Protein AF-A0A940P4Y9-F1 (afdb_monomer)

Secondary structure (DSSP, 8-state):
------SS-HHHHHHHHHHHHHHHHHHHHHHHH--S-HHHHHHHHHHHHHHHHHHHHHHHHHHHHHHHHHHHHHHHHHHHHHHHHHHT-

Sequence (89 aa):
MKKKAYRNSPAFIFLSWGSFAFFVALMMIGLYTLKEPLMVKGYYLMGSVGLISSSFTLAKVI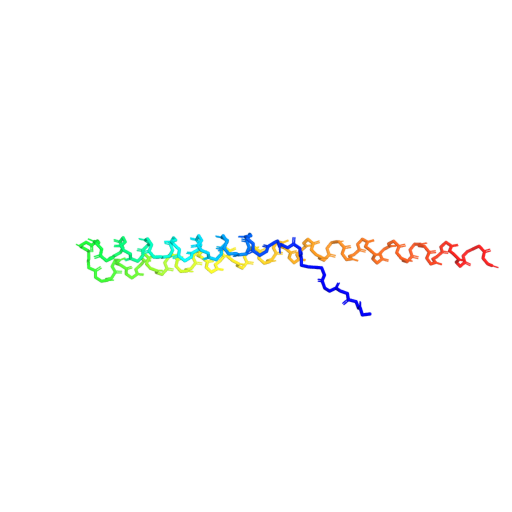RDNQEDEDRYNTLFRATTEEDEANNIK

Solvent-accessible surface area (backbone atoms only — not comparable to full-atom values): 5207 Å² total; per-residue (Å²): 132,90,77,83,80,71,93,64,56,71,68,58,55,50,51,55,54,50,52,52,53,50,54,55,49,51,51,53,53,53,61,67,70,48,95,67,60,70,70,61,55,47,53,52,51,52,52,52,53,51,49,54,53,50,52,55,48,51,54,46,52,56,50,51,54,51,54,51,52,55,50,50,54,53,52,52,50,52,54,51,51,51,54,53,58,59,74,76,107

Foldseek 3Di:
DDDDDDPDDPVVVCVVVVVVVVVVVVLVVVLVPDPDDPVVSVVSVVVVVVVVVVVVVVVVVVVVVVVVVVVVVVVVVVVVVVVVVVVVD

Structure (mmCIF, N/CA/C/O backbone):
data_AF-A0A940P4Y9-F1
#
_entry.id   AF-A0A940P4Y9-F1
#
loop_
_atom_site.group_PDB
_atom_site.id
_atom_site.type_symbol
_atom_site.label_atom_id
_atom_site.label_alt_id
_atom_site.label_comp_id
_atom_site.label_asym_id
_atom_site.label_entity_id
_atom_site.label_seq_id
_atom_site.pdbx_PDB_ins_code
_atom_site.Cartn_x
_atom_site.Cartn_y
_atom_site.Cartn_z
_atom_site.occupancy
_atom_site.B_iso_or_equiv
_atom_site.auth_seq_id
_atom_site.auth_comp_id
_atom_site.auth_asym_id
_atom_site.auth_atom_id
_atom_site.pdbx_PDB_model_num
ATOM 1 N N . MET A 1 1 ? -0.575 -19.205 -28.060 1.00 56.12 1 MET A N 1
ATOM 2 C CA . MET A 1 1 ? -1.288 -18.548 -26.938 1.00 56.12 1 MET A CA 1
ATOM 3 C C . MET A 1 1 ? -0.266 -17.781 -26.098 1.00 56.1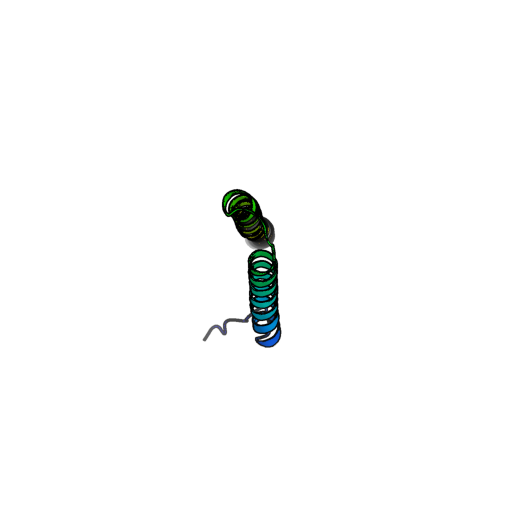2 1 MET A C 1
ATOM 5 O O . MET A 1 1 ? 0.682 -18.407 -25.643 1.00 56.12 1 MET A O 1
ATOM 9 N N . LYS A 1 2 ? -0.384 -16.453 -25.931 1.00 50.25 2 LYS A N 1
ATOM 10 C CA . LYS A 1 2 ? 0.535 -15.676 -25.069 1.00 50.25 2 LYS A CA 1
ATOM 11 C C . LYS A 1 2 ? 0.249 -16.026 -23.600 1.00 50.25 2 LYS A C 1
ATOM 13 O O . LYS A 1 2 ? -0.836 -15.736 -23.103 1.00 50.25 2 LYS A O 1
ATOM 18 N N . LYS A 1 3 ? 1.184 -16.700 -22.925 1.00 54.28 3 LYS A N 1
ATOM 19 C CA . LYS A 1 3 ? 1.045 -17.105 -21.517 1.00 54.28 3 LYS A CA 1
ATOM 20 C C . LYS A 1 3 ? 1.242 -15.866 -20.638 1.00 54.28 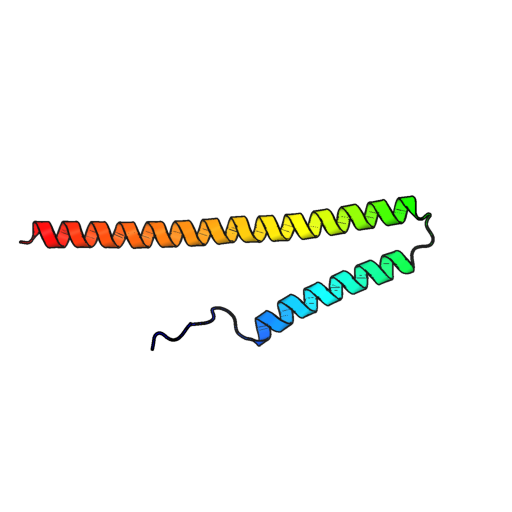3 LYS A C 1
ATOM 22 O O . LYS A 1 3 ? 2.290 -15.231 -20.718 1.00 54.28 3 LYS A O 1
ATOM 27 N N . LYS A 1 4 ? 0.247 -15.500 -19.822 1.00 57.41 4 LYS A N 1
ATOM 28 C CA . LYS A 1 4 ? 0.406 -14.428 -18.827 1.00 57.41 4 LYS A CA 1
ATOM 29 C C . LYS A 1 4 ? 1.432 -14.891 -17.790 1.00 57.41 4 LYS A C 1
ATOM 31 O O . LYS A 1 4 ? 1.175 -15.842 -17.055 1.00 57.41 4 LYS A O 1
ATOM 36 N N . ALA A 1 5 ? 2.599 -14.257 -17.765 1.00 62.56 5 ALA A N 1
ATOM 37 C CA . ALA A 1 5 ? 3.584 -14.467 -16.716 1.00 62.56 5 ALA A CA 1
ATOM 38 C C . ALA A 1 5 ? 3.147 -13.662 -15.485 1.00 62.56 5 ALA A C 1
ATOM 40 O O . ALA A 1 5 ? 3.145 -12.433 -15.503 1.00 62.56 5 ALA A O 1
ATOM 41 N N . TYR A 1 6 ? 2.723 -14.349 -14.426 1.00 66.81 6 TYR A N 1
ATOM 42 C CA . TYR A 1 6 ? 2.467 -13.705 -13.142 1.00 66.81 6 TYR A CA 1
ATOM 43 C C . TYR A 1 6 ? 3.816 -13.386 -12.490 1.00 66.81 6 TYR A C 1
ATOM 45 O O . TYR A 1 6 ? 4.607 -14.294 -12.249 1.00 66.81 6 TYR A O 1
ATOM 53 N N . ARG A 1 7 ? 4.082 -12.101 -12.215 1.00 69.19 7 ARG A N 1
ATOM 54 C CA . ARG A 1 7 ? 5.325 -11.643 -11.559 1.00 69.19 7 ARG A CA 1
ATOM 55 C C . ARG A 1 7 ? 5.505 -12.218 -10.150 1.00 69.19 7 ARG A C 1
ATOM 57 O O . ARG A 1 7 ? 6.633 -12.418 -9.723 1.00 69.19 7 ARG A O 1
ATOM 64 N N . ASN A 1 8 ? 4.405 -12.502 -9.449 1.00 76.81 8 ASN A N 1
ATOM 65 C CA . ASN A 1 8 ? 4.423 -12.969 -8.064 1.00 76.81 8 ASN A CA 1
ATOM 66 C C . ASN A 1 8 ? 3.902 -14.404 -7.961 1.00 76.81 8 ASN A C 1
ATOM 68 O O . ASN A 1 8 ? 2.855 -14.734 -8.521 1.00 76.81 8 ASN A O 1
ATOM 72 N N . SER A 1 9 ? 4.613 -15.237 -7.199 1.00 86.94 9 SER A N 1
ATOM 7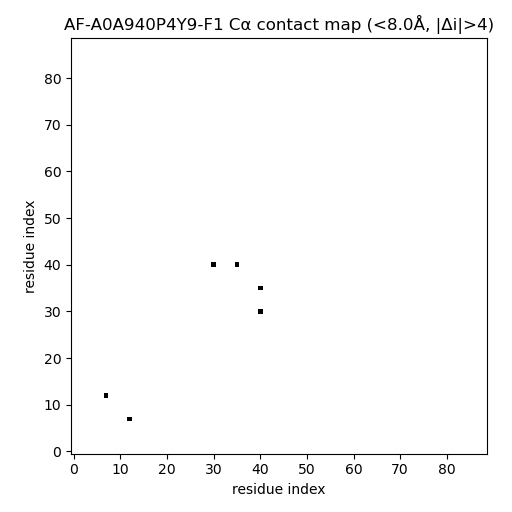3 C CA . SER A 1 9 ? 4.157 -16.587 -6.859 1.00 86.94 9 SER A CA 1
ATOM 74 C C . SER A 1 9 ? 2.866 -16.529 -6.021 1.00 86.94 9 SER A C 1
ATOM 76 O O . SER A 1 9 ? 2.727 -15.621 -5.193 1.00 86.94 9 SER A O 1
ATOM 78 N N . PRO A 1 10 ? 1.945 -17.504 -6.165 1.00 82.81 10 PRO A N 1
ATOM 79 C CA . PRO A 1 10 ? 0.738 -17.601 -5.342 1.00 82.81 10 PRO A CA 1
ATOM 80 C C . PRO A 1 10 ? 1.001 -17.499 -3.831 1.00 82.81 10 PRO A C 1
ATOM 82 O O . PRO A 1 10 ? 0.208 -16.897 -3.110 1.00 82.81 10 PRO A O 1
ATOM 85 N N . ALA A 1 11 ? 2.143 -18.013 -3.360 1.00 86.69 11 ALA A N 1
ATOM 86 C CA . ALA A 1 11 ? 2.544 -17.933 -1.955 1.00 86.69 11 ALA A CA 1
ATOM 87 C C . ALA A 1 11 ? 2.767 -16.486 -1.479 1.00 86.69 11 ALA A C 1
ATOM 89 O O . ALA A 1 11 ? 2.317 -16.115 -0.397 1.00 86.69 11 ALA A O 1
ATOM 90 N N . PHE A 1 12 ? 3.406 -15.646 -2.300 1.00 88.88 12 PHE A N 1
ATOM 91 C CA . PHE A 1 12 ? 3.628 -14.235 -1.970 1.00 88.88 12 PHE A CA 1
ATOM 92 C C . PHE A 1 12 ? 2.320 -13.444 -1.964 1.00 88.88 12 PHE A C 1
ATOM 94 O O . PHE A 1 12 ? 2.116 -12.613 -1.086 1.00 88.88 12 PHE A O 1
ATOM 101 N N . ILE A 1 13 ? 1.405 -13.742 -2.891 1.00 88.44 13 ILE A N 1
ATOM 102 C CA . ILE A 1 13 ? 0.082 -13.103 -2.932 1.00 88.44 13 ILE A CA 1
ATOM 103 C C . ILE A 1 13 ? -0.701 -13.423 -1.651 1.00 88.44 13 ILE A C 1
ATOM 105 O O . ILE A 1 13 ? -1.272 -12.520 -1.038 1.00 88.44 13 ILE A O 1
ATOM 109 N N . PHE A 1 14 ? -0.689 -14.690 -1.225 1.00 91.12 14 PHE A N 1
ATOM 110 C CA . PHE A 1 14 ? -1.341 -15.115 0.011 1.00 91.12 14 PHE A CA 1
ATOM 111 C C . PHE A 1 14 ? -0.710 -14.467 1.246 1.00 91.12 14 PHE A C 1
ATOM 113 O O . PHE A 1 14 ? -1.432 -13.977 2.108 1.00 91.12 14 PHE A O 1
ATOM 120 N N . LEU A 1 15 ? 0.622 -14.396 1.316 1.00 93.12 15 LEU A N 1
ATOM 121 C CA . LEU A 1 15 ? 1.328 -13.745 2.420 1.00 93.12 15 LEU A CA 1
ATOM 122 C C . LEU A 1 15 ? 0.990 -12.249 2.521 1.00 93.12 15 LEU A C 1
ATOM 124 O O . LEU A 1 15 ? 0.738 -11.748 3.618 1.00 93.12 15 LEU A O 1
ATOM 128 N N . SER A 1 16 ? 0.946 -11.530 1.395 1.00 90.44 16 SER A N 1
ATOM 129 C CA . SER A 1 16 ? 0.597 -10.105 1.381 1.00 90.44 16 SER A CA 1
ATOM 130 C C . SER A 1 16 ? -0.831 -9.861 1.872 1.00 90.44 16 SER A C 1
ATOM 132 O O . SER A 1 16 ? -1.045 -9.018 2.740 1.00 90.44 16 SER A O 1
ATOM 134 N N . TRP A 1 17 ? -1.809 -10.623 1.375 1.00 91.12 17 TRP A N 1
ATOM 135 C CA . TRP A 1 17 ? -3.200 -10.488 1.821 1.00 91.12 17 TRP A CA 1
ATOM 136 C C . TRP A 1 17 ? -3.417 -10.980 3.256 1.00 91.12 17 TRP A C 1
ATOM 138 O O . TRP A 1 17 ? -4.143 -10.345 4.019 1.00 91.12 17 TRP A O 1
ATOM 148 N N . GLY A 1 18 ? -2.759 -12.075 3.639 1.00 95.19 18 GLY A N 1
ATOM 149 C CA . GLY A 1 18 ? -2.835 -12.650 4.978 1.00 95.19 18 GLY A CA 1
ATOM 150 C C . GLY A 1 18 ? -2.269 -11.716 6.044 1.00 95.19 18 GLY A C 1
ATOM 151 O O . GLY A 1 18 ? -2.929 -11.465 7.047 1.00 95.19 18 GLY A O 1
ATOM 152 N N . SER A 1 19 ? -1.086 -11.141 5.806 1.00 93.31 19 SER A N 1
ATOM 153 C CA . SER A 1 19 ? -0.479 -10.168 6.726 1.00 93.31 19 SER A CA 1
ATOM 154 C C . SER A 1 19 ? -1.315 -8.893 6.842 1.00 93.31 19 SER A C 1
ATOM 156 O O . SER A 1 19 ? -1.562 -8.433 7.954 1.00 93.31 19 SER A O 1
ATOM 158 N N . PHE A 1 20 ? -1.834 -8.367 5.729 1.00 92.75 20 PHE A N 1
ATOM 159 C CA . PHE A 1 20 ? -2.724 -7.207 5.759 1.00 92.75 20 PHE A CA 1
ATOM 160 C C . PHE A 1 20 ? -3.971 -7.460 6.620 1.00 92.75 20 PHE A C 1
ATOM 162 O O . PHE A 1 20 ? -4.252 -6.691 7.540 1.00 92.75 20 PHE A O 1
ATOM 169 N N . ALA A 1 21 ? -4.682 -8.566 6.380 1.00 94.00 21 ALA A N 1
ATOM 170 C CA . ALA A 1 21 ? -5.866 -8.926 7.160 1.00 94.00 21 ALA A CA 1
ATOM 171 C C . ALA A 1 21 ? -5.536 -9.144 8.646 1.00 94.00 21 ALA A C 1
ATOM 173 O O . ALA A 1 21 ? -6.284 -8.707 9.521 1.00 94.00 21 ALA A O 1
ATOM 174 N N . PHE A 1 22 ? -4.393 -9.768 8.934 1.00 95.81 22 PHE A N 1
ATOM 175 C CA . PHE A 1 22 ? -3.923 -10.012 10.293 1.00 95.81 22 PHE A CA 1
ATOM 176 C C . PHE A 1 22 ? -3.679 -8.710 11.071 1.00 95.81 22 PHE A C 1
ATOM 178 O O . PHE A 1 22 ? -4.167 -8.564 12.192 1.00 95.81 22 PHE A O 1
ATOM 185 N N . PHE A 1 23 ? -2.999 -7.725 10.475 1.00 93.75 23 PHE A N 1
ATOM 186 C CA . PHE A 1 23 ? -2.764 -6.431 11.126 1.00 93.75 23 PHE A CA 1
ATOM 187 C C . PHE A 1 23 ? -4.042 -5.600 11.285 1.00 93.75 23 PHE A C 1
ATOM 189 O O . PHE A 1 23 ? -4.223 -4.956 12.319 1.00 93.75 23 PHE A O 1
ATOM 196 N N . VAL A 1 24 ? -4.962 -5.648 10.315 1.00 93.31 24 VAL A N 1
ATOM 197 C CA . VAL A 1 24 ? -6.283 -5.009 10.448 1.00 93.31 24 VAL A CA 1
ATOM 198 C C . VAL A 1 24 ? -7.064 -5.618 11.617 1.00 93.31 24 VAL A C 1
ATOM 200 O O . VAL A 1 24 ? -7.631 -4.883 12.427 1.00 93.31 24 VAL A O 1
ATOM 203 N N . ALA A 1 25 ? -7.050 -6.947 11.757 1.00 94.25 25 ALA A N 1
ATOM 204 C CA . ALA A 1 25 ? -7.694 -7.634 12.873 1.00 94.25 25 ALA A CA 1
ATOM 205 C C . ALA A 1 25 ? -7.063 -7.258 14.223 1.00 94.25 25 ALA A C 1
ATOM 207 O O . ALA A 1 25 ? -7.790 -6.955 15.169 1.00 94.25 25 ALA A O 1
ATOM 208 N N . LEU A 1 26 ? -5.728 -7.200 14.308 1.00 93.31 26 LEU A N 1
ATOM 209 C CA . LEU A 1 26 ? -5.027 -6.744 15.513 1.00 93.31 26 LEU A CA 1
ATOM 210 C C . LEU A 1 26 ? -5.423 -5.316 15.907 1.00 93.31 26 LEU A C 1
ATOM 212 O O . LEU A 1 26 ? -5.682 -5.066 17.084 1.00 93.31 26 LEU A O 1
ATOM 216 N N . MET A 1 27 ? -5.537 -4.398 14.941 1.00 92.00 27 MET A N 1
ATOM 217 C CA . MET A 1 27 ? -6.003 -3.033 15.210 1.00 92.00 27 MET A CA 1
ATOM 218 C C . MET A 1 27 ? -7.430 -3.011 15.766 1.00 92.00 27 MET A C 1
ATOM 220 O O . MET A 1 27 ? -7.697 -2.322 16.750 1.00 92.00 27 MET A O 1
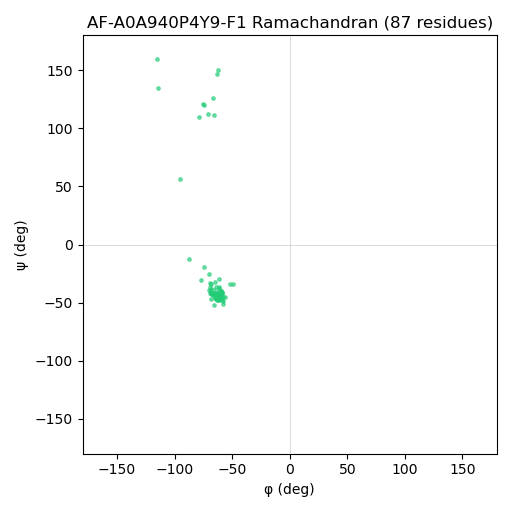ATOM 224 N N . MET A 1 28 ? -8.339 -3.795 15.181 1.00 89.56 28 MET A N 1
ATOM 225 C CA . MET A 1 28 ? -9.724 -3.898 15.654 1.00 89.56 28 MET A CA 1
ATOM 226 C C . MET A 1 28 ? -9.809 -4.470 17.076 1.00 89.56 28 MET A C 1
ATOM 228 O O . MET A 1 28 ? -10.546 -3.939 17.907 1.00 89.56 28 MET A O 1
ATOM 232 N N . ILE A 1 29 ? -9.026 -5.509 17.384 1.00 92.69 29 ILE A N 1
ATOM 233 C CA . ILE A 1 29 ? -8.956 -6.108 18.727 1.00 92.69 29 ILE A CA 1
ATOM 234 C C . ILE A 1 29 ? -8.383 -5.108 19.742 1.00 92.69 29 ILE A C 1
ATOM 236 O O . ILE A 1 29 ? -8.918 -4.974 20.848 1.00 92.69 29 ILE A O 1
ATOM 240 N N . GLY A 1 30 ? -7.335 -4.369 19.366 1.00 87.81 30 GLY A N 1
ATOM 241 C CA . GLY A 1 30 ? -6.762 -3.307 20.194 1.00 87.81 30 GLY A CA 1
ATOM 242 C C . GLY A 1 30 ? -7.785 -2.216 20.516 1.00 87.81 30 GLY A C 1
ATOM 243 O O . GLY A 1 30 ? -7.946 -1.834 21.675 1.00 87.81 30 GLY A O 1
ATOM 244 N N . LEU A 1 31 ? -8.556 -1.783 19.516 1.00 87.69 31 LEU A N 1
ATOM 245 C CA . LEU A 1 31 ? -9.588 -0.757 19.677 1.00 87.69 31 LEU A CA 1
ATOM 246 C C . LEU A 1 31 ? -10.791 -1.240 20.511 1.00 87.69 31 LEU A C 1
ATOM 248 O O . LEU A 1 31 ? -11.399 -0.455 21.250 1.00 87.69 31 LEU A O 1
ATOM 252 N N . TYR A 1 32 ? -11.132 -2.530 20.420 1.00 84.50 32 TYR A N 1
ATOM 253 C CA . TYR A 1 32 ? -12.177 -3.150 21.239 1.00 84.50 32 TYR A CA 1
ATOM 254 C C . TYR A 1 32 ? -11.767 -3.240 22.713 1.00 84.50 32 TYR A C 1
ATOM 256 O O . TYR A 1 32 ? -12.561 -2.912 23.594 1.00 84.50 32 TYR A O 1
ATOM 264 N N . THR A 1 33 ? -10.513 -3.616 22.975 1.00 86.75 33 THR A N 1
ATOM 265 C CA . THR A 1 33 ? -9.963 -3.760 24.334 1.00 86.75 33 THR A CA 1
ATOM 266 C C . THR A 1 33 ? -9.787 -2.408 25.036 1.00 86.75 33 THR A C 1
ATOM 268 O O . THR A 1 33 ? -9.839 -2.330 26.264 1.00 86.75 33 THR A O 1
ATOM 271 N N . LEU A 1 34 ? -9.620 -1.324 24.274 1.00 85.44 34 LEU A N 1
ATOM 272 C CA . LEU A 1 34 ? -9.435 0.018 24.815 1.00 85.44 34 LEU A CA 1
ATOM 273 C C . LEU A 1 34 ? -10.706 0.513 25.536 1.00 85.44 34 LEU A C 1
ATOM 275 O O . LEU A 1 34 ? -11.790 0.541 24.953 1.00 85.44 34 LEU A O 1
ATOM 279 N N . LYS A 1 35 ? -10.600 0.939 26.799 1.00 80.88 35 LYS A N 1
ATOM 280 C CA . LYS A 1 35 ? -11.737 1.424 27.613 1.00 80.88 35 LYS A CA 1
ATOM 281 C C . LYS A 1 35 ? -11.853 2.950 27.561 1.00 80.88 35 LYS A C 1
ATOM 283 O O . LYS A 1 35 ? -11.842 3.612 28.587 1.00 80.88 35 LYS A O 1
ATOM 288 N N . GLU A 1 36 ? -11.960 3.480 26.350 1.00 84.50 36 GLU A N 1
ATOM 289 C CA . GLU A 1 36 ? -12.042 4.920 26.063 1.00 84.50 36 GLU A CA 1
ATOM 290 C C . GLU A 1 36 ? -13.405 5.296 25.452 1.00 84.50 36 GLU A C 1
ATOM 292 O O . GLU A 1 36 ? -14.094 4.422 24.903 1.00 84.50 36 GLU A O 1
ATOM 297 N N . PRO A 1 37 ? -13.822 6.575 25.508 1.00 86.19 37 PRO A N 1
ATOM 298 C CA . PRO A 1 37 ? -15.066 7.014 24.898 1.00 86.19 37 PRO A CA 1
ATOM 299 C C . PRO A 1 37 ? -15.036 6.819 23.375 1.00 86.19 37 PRO A C 1
ATOM 301 O O . PRO A 1 37 ? -13.995 6.914 22.720 1.00 86.19 37 PRO A O 1
ATOM 304 N N . LEU A 1 38 ? -16.217 6.578 22.795 1.00 83.88 38 LEU A N 1
ATOM 305 C CA . LEU A 1 38 ? -16.414 6.309 21.360 1.00 83.88 38 LEU A CA 1
ATOM 306 C C . LEU A 1 38 ? -15.766 7.358 20.447 1.00 83.88 38 LEU A C 1
ATOM 308 O O . LEU A 1 38 ? -15.257 7.014 19.383 1.00 83.88 38 LEU A O 1
ATOM 312 N N . MET A 1 39 ? -15.741 8.619 20.880 1.00 86.44 39 MET A N 1
ATOM 313 C CA . MET A 1 39 ? -15.133 9.717 20.131 1.00 86.44 39 MET A CA 1
ATOM 314 C C . MET A 1 39 ? -13.625 9.510 19.920 1.00 86.44 39 MET A C 1
ATOM 316 O O . MET A 1 39 ? -13.135 9.654 18.802 1.00 86.44 39 MET A O 1
ATOM 320 N N . VAL A 1 40 ? -12.899 9.096 20.962 1.00 85.81 40 VAL A N 1
ATOM 321 C CA . VAL A 1 40 ? -11.449 8.846 20.899 1.00 85.81 40 VAL A CA 1
ATOM 322 C C . VAL A 1 40 ? -11.157 7.612 20.041 1.00 85.81 40 VAL A C 1
ATOM 324 O O . VAL A 1 40 ? -10.277 7.644 19.183 1.00 85.81 40 VAL A O 1
ATOM 327 N N . LYS A 1 41 ? -11.957 6.548 20.184 1.00 86.00 41 LYS A N 1
ATOM 328 C CA . LYS A 1 41 ? -11.858 5.351 19.330 1.00 86.00 41 LYS A CA 1
ATOM 329 C C . LYS A 1 41 ? -12.068 5.674 17.848 1.00 86.00 41 LYS A C 1
ATOM 331 O O . LYS A 1 41 ? -11.351 5.148 17.000 1.00 86.00 41 LYS A O 1
ATOM 336 N N . GLY A 1 42 ? -13.022 6.556 17.546 1.00 86.94 42 GLY A N 1
ATOM 337 C CA . GLY A 1 42 ? -13.290 7.032 16.190 1.00 86.94 42 GLY A CA 1
ATOM 338 C C . GLY A 1 42 ? -12.096 7.762 15.573 1.00 86.94 42 GLY A C 1
ATOM 339 O O . GLY A 1 42 ? -11.750 7.483 14.428 1.00 86.94 42 GLY A O 1
ATOM 340 N N . TYR A 1 43 ? -11.417 8.622 16.339 1.00 90.50 43 TYR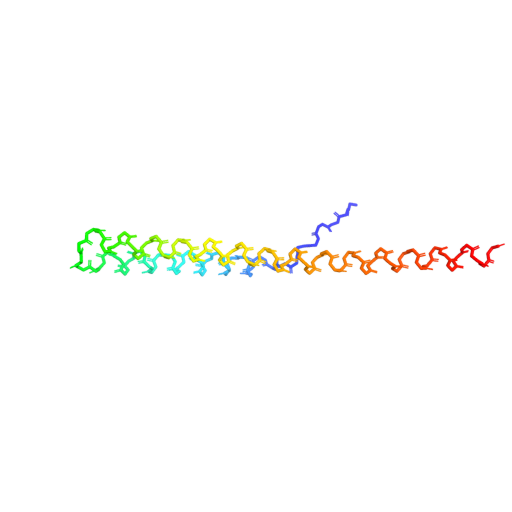 A N 1
ATOM 341 C CA . TYR A 1 43 ? -10.206 9.316 15.883 1.00 90.50 43 TYR A CA 1
ATOM 342 C C . TYR A 1 43 ? -9.093 8.348 15.470 1.00 90.50 43 TYR A C 1
ATOM 344 O O . TYR A 1 43 ? -8.523 8.491 14.386 1.00 90.50 43 TYR A O 1
ATOM 352 N N . TYR A 1 44 ? -8.816 7.334 16.294 1.00 90.25 44 TYR A N 1
ATOM 353 C CA . TYR A 1 44 ? -7.823 6.311 15.959 1.00 90.25 44 TYR A CA 1
ATOM 354 C C . TYR A 1 44 ? -8.217 5.526 14.708 1.00 90.25 44 TYR A C 1
ATOM 356 O O . TYR A 1 44 ? -7.388 5.343 13.821 1.00 90.25 44 TYR A O 1
ATOM 364 N N . LEU A 1 45 ? -9.487 5.123 14.594 1.00 90.44 45 LEU A N 1
ATOM 365 C CA . LEU A 1 45 ? -9.971 4.394 13.424 1.00 90.44 45 LEU A CA 1
ATOM 366 C C . LEU A 1 45 ? -9.848 5.227 12.138 1.00 90.44 45 LEU A C 1
ATOM 368 O O . LEU A 1 45 ? -9.361 4.718 11.129 1.00 90.44 45 LEU A O 1
ATOM 372 N N . MET A 1 46 ? -10.236 6.507 12.173 1.00 93.19 46 MET A N 1
ATOM 373 C CA . MET A 1 46 ? -10.104 7.415 11.028 1.00 93.19 46 MET A CA 1
ATOM 374 C C . MET A 1 46 ? -8.642 7.585 10.606 1.00 93.19 46 MET A C 1
ATOM 376 O O . MET A 1 46 ? -8.336 7.482 9.418 1.00 93.19 46 MET A O 1
ATOM 380 N N . GLY A 1 47 ? -7.733 7.786 11.567 1.00 93.38 47 GLY A N 1
ATOM 381 C CA . GLY A 1 47 ? -6.299 7.894 11.299 1.00 93.38 47 GLY A CA 1
ATOM 382 C C . GLY A 1 47 ? -5.722 6.618 10.684 1.00 93.38 47 GLY A C 1
ATOM 383 O O . GLY A 1 47 ? -5.018 6.683 9.678 1.00 93.38 47 GLY A O 1
ATOM 384 N N . SER A 1 48 ? -6.067 5.450 11.232 1.00 92.56 48 SER A N 1
ATOM 385 C CA . SER A 1 48 ? -5.616 4.159 10.705 1.00 92.56 48 SER A CA 1
ATOM 386 C C . SER A 1 48 ? -6.120 3.906 9.284 1.00 92.56 48 SER A C 1
ATOM 388 O O . SER A 1 48 ? -5.327 3.553 8.415 1.00 92.56 48 SER A O 1
ATOM 390 N N . VAL A 1 49 ? -7.411 4.123 9.012 1.00 93.00 49 VAL A N 1
ATOM 391 C CA . VAL A 1 49 ? -7.986 3.928 7.669 1.00 93.00 49 VAL A CA 1
ATOM 392 C C . VAL A 1 49 ? -7.387 4.915 6.664 1.00 93.00 49 VAL A C 1
ATOM 394 O O . VAL A 1 49 ? -7.025 4.516 5.555 1.00 93.00 49 VAL A O 1
ATOM 397 N N 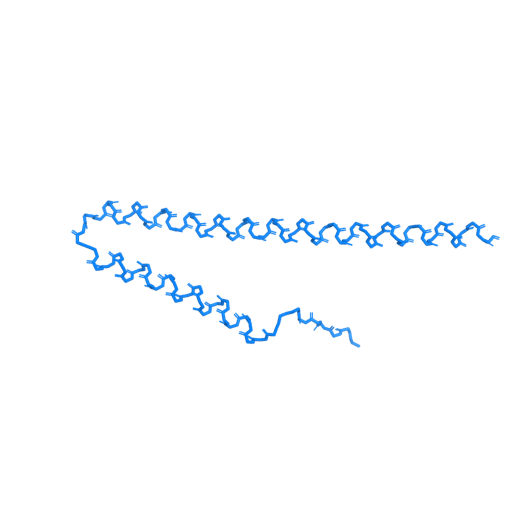. GLY A 1 50 ? -7.235 6.183 7.055 1.00 95.75 50 GLY A N 1
ATOM 398 C CA . GLY A 1 50 ? -6.621 7.215 6.221 1.00 95.75 50 GLY A CA 1
ATOM 399 C C . GLY A 1 50 ? -5.170 6.891 5.865 1.00 95.75 50 GLY A C 1
ATOM 400 O O . GLY A 1 50 ? -4.802 6.946 4.691 1.00 95.75 50 GLY A O 1
ATOM 401 N N . LEU A 1 51 ? -4.365 6.479 6.851 1.00 95.44 51 LEU A N 1
ATOM 402 C CA . LEU A 1 51 ? -2.981 6.058 6.625 1.00 95.44 51 LEU A CA 1
ATOM 403 C C . LEU A 1 51 ? -2.900 4.839 5.707 1.00 95.44 51 LEU A C 1
ATOM 405 O O . LEU A 1 51 ? -2.160 4.884 4.732 1.00 95.44 51 LEU A O 1
ATOM 409 N N . ILE A 1 52 ? -3.694 3.792 5.956 1.00 94.56 52 ILE A N 1
ATOM 410 C CA . ILE A 1 52 ? -3.715 2.585 5.116 1.00 94.56 52 ILE A CA 1
ATOM 411 C C . ILE A 1 52 ? -4.063 2.938 3.661 1.00 94.56 52 ILE A C 1
ATOM 413 O O . ILE A 1 52 ? -3.367 2.521 2.733 1.00 94.56 52 ILE A O 1
ATOM 417 N N . SER A 1 53 ? -5.118 3.731 3.453 1.00 95.19 53 SER A N 1
ATOM 418 C CA . SER A 1 53 ? -5.549 4.162 2.117 1.00 95.19 53 SER A CA 1
ATOM 419 C C . SER A 1 53 ? -4.469 4.980 1.400 1.00 95.19 53 SER A C 1
ATOM 421 O O . SER A 1 53 ? -4.145 4.721 0.235 1.00 95.19 53 SER A O 1
ATOM 423 N N . SER A 1 54 ? -3.854 5.927 2.114 1.00 96.75 54 SER A N 1
ATOM 424 C CA . SER A 1 54 ? -2.762 6.748 1.592 1.00 96.75 54 SER A CA 1
ATOM 425 C C . SER A 1 54 ? -1.536 5.904 1.235 1.00 96.75 54 SER A C 1
ATOM 427 O O . SER A 1 54 ? -1.021 6.020 0.126 1.00 96.75 54 SER A O 1
ATOM 429 N N . SER A 1 55 ? -1.122 4.968 2.097 1.00 95.81 55 SER A N 1
ATOM 430 C CA . SER A 1 55 ? -0.001 4.060 1.827 1.00 95.81 55 SER A CA 1
ATOM 431 C C . SER A 1 55 ? -0.230 3.204 0.580 1.00 95.81 55 SER A C 1
ATOM 433 O O . SER A 1 55 ? 0.680 3.055 -0.233 1.00 95.81 55 SER A O 1
ATOM 435 N N . PHE A 1 56 ? -1.444 2.681 0.374 1.00 94.31 56 PHE A N 1
ATOM 436 C CA . PHE A 1 56 ? -1.768 1.943 -0.851 1.00 94.31 56 PHE A CA 1
ATOM 437 C C . PHE A 1 56 ? -1.796 2.822 -2.095 1.00 94.31 56 PHE A C 1
ATOM 439 O O . PHE A 1 56 ? -1.479 2.339 -3.181 1.00 94.31 56 PHE A O 1
ATOM 446 N N . THR A 1 57 ? -2.224 4.073 -1.966 1.00 96.50 57 THR A N 1
ATOM 447 C CA . THR A 1 57 ? -2.227 5.029 -3.076 1.00 96.50 57 THR A CA 1
ATOM 448 C C . THR A 1 57 ? -0.796 5.383 -3.455 1.00 96.50 57 THR A C 1
ATOM 450 O O . THR A 1 57 ? -0.428 5.258 -4.617 1.00 96.50 57 THR A O 1
ATOM 453 N N . LEU A 1 58 ? 0.043 5.695 -2.468 1.00 97.12 58 LEU A N 1
ATOM 454 C CA . LEU A 1 58 ? 1.466 5.953 -2.655 1.00 97.12 58 LEU A CA 1
ATOM 455 C C . LEU A 1 58 ? 2.184 4.761 -3.303 1.00 97.12 58 LEU A C 1
ATOM 457 O O . LEU A 1 58 ? 2.930 4.944 -4.260 1.00 97.12 58 LEU A O 1
ATOM 461 N N . ALA A 1 59 ? 1.919 3.536 -2.838 1.00 95.00 59 ALA A N 1
ATOM 462 C CA . ALA A 1 59 ? 2.500 2.329 -3.421 1.00 95.00 59 ALA A CA 1
ATOM 463 C C . ALA A 1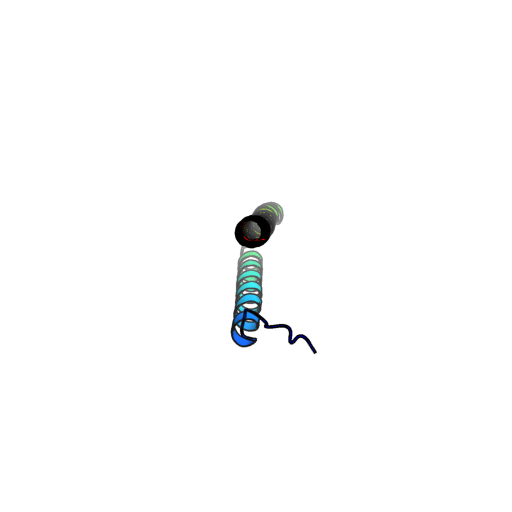 59 ? 2.097 2.127 -4.892 1.00 95.00 59 ALA A C 1
ATOM 465 O O . ALA A 1 59 ? 2.925 1.680 -5.684 1.00 95.00 59 ALA A O 1
ATOM 466 N N . LYS A 1 60 ? 0.850 2.464 -5.264 1.00 93.62 60 LYS A N 1
ATOM 467 C CA . LYS A 1 60 ? 0.420 2.449 -6.672 1.00 93.62 60 LYS A CA 1
ATOM 468 C C . LYS A 1 60 ? 1.167 3.501 -7.476 1.00 93.62 60 LYS A C 1
ATOM 470 O O . LYS A 1 60 ? 1.806 3.136 -8.443 1.00 93.62 60 LYS A O 1
ATOM 475 N N . VAL A 1 61 ? 1.184 4.752 -7.018 1.00 96.75 61 VAL A N 1
ATOM 476 C CA . VAL A 1 61 ? 1.856 5.856 -7.725 1.00 96.75 61 VAL A CA 1
ATOM 477 C C . VAL A 1 61 ? 3.336 5.553 -7.975 1.00 96.75 61 VAL A C 1
ATOM 479 O O . VAL A 1 61 ? 3.821 5.741 -9.082 1.00 96.75 61 VAL A O 1
ATOM 482 N N . ILE A 1 62 ? 4.058 5.034 -6.977 1.00 96.69 62 ILE A N 1
ATOM 483 C CA . ILE A 1 62 ? 5.473 4.663 -7.144 1.00 96.69 62 ILE A CA 1
ATOM 484 C C . ILE A 1 62 ? 5.630 3.551 -8.186 1.00 96.69 62 ILE A C 1
ATOM 486 O O . ILE A 1 62 ? 6.527 3.618 -9.023 1.00 96.69 62 ILE A O 1
ATOM 490 N N . ARG A 1 63 ? 4.774 2.526 -8.133 1.00 94.38 63 ARG A N 1
ATOM 491 C CA . ARG A 1 63 ? 4.814 1.411 -9.081 1.00 94.38 63 ARG A CA 1
ATOM 492 C C . ARG A 1 63 ? 4.462 1.864 -10.500 1.00 94.38 63 ARG A C 1
ATOM 494 O O . ARG A 1 63 ? 5.134 1.445 -11.433 1.00 94.38 63 ARG A O 1
ATOM 501 N N . ASP A 1 64 ? 3.441 2.696 -10.649 1.00 95.44 64 ASP A N 1
ATOM 502 C CA . ASP A 1 64 ? 2.989 3.207 -11.942 1.00 95.44 64 ASP A CA 1
ATOM 503 C C . ASP A 1 64 ? 4.096 4.067 -12.578 1.00 95.44 64 ASP A C 1
ATOM 505 O O . ASP A 1 64 ? 4.439 3.856 -13.736 1.00 95.44 64 ASP A O 1
ATOM 509 N N . ASN A 1 65 ? 4.773 4.914 -11.791 1.00 95.38 65 ASN A N 1
ATOM 510 C CA . ASN A 1 65 ? 5.934 5.679 -12.258 1.00 95.38 65 ASN A CA 1
ATOM 511 C C . ASN A 1 65 ? 7.088 4.779 -12.746 1.00 95.38 65 ASN A C 1
ATOM 513 O O . ASN A 1 65 ? 7.725 5.095 -13.747 1.00 95.38 65 ASN A O 1
ATOM 517 N N . GLN A 1 66 ? 7.360 3.663 -12.055 1.00 94.56 66 GLN A N 1
ATOM 518 C CA . GLN A 1 66 ? 8.372 2.689 -12.489 1.00 94.56 66 GLN A CA 1
ATOM 519 C C . GLN A 1 66 ? 7.970 1.996 -13.800 1.00 94.56 66 GLN A C 1
ATOM 521 O O . GLN A 1 66 ? 8.795 1.843 -14.697 1.00 94.56 66 GLN A O 1
ATOM 526 N N . GLU A 1 67 ? 6.701 1.588 -13.926 1.00 93.44 67 GLU A N 1
ATOM 527 C CA . GLU A 1 67 ? 6.181 0.958 -15.146 1.00 93.44 67 GLU A CA 1
ATOM 528 C C . GLU A 1 67 ? 6.207 1.924 -16.348 1.00 93.44 67 GLU A C 1
ATOM 530 O O . GLU A 1 67 ? 6.515 1.503 -17.468 1.00 93.44 67 GLU A O 1
ATOM 535 N N . ASP A 1 68 ? 5.937 3.214 -16.127 1.00 93.62 68 ASP A N 1
ATOM 536 C CA . ASP A 1 68 ? 6.002 4.251 -17.160 1.00 93.62 68 ASP A CA 1
ATOM 537 C C . ASP A 1 68 ? 7.440 4.518 -17.635 1.00 93.62 68 ASP A C 1
ATOM 539 O O . ASP A 1 68 ? 7.673 4.645 -18.842 1.00 93.62 68 ASP A O 1
ATOM 543 N N . GLU A 1 69 ? 8.418 4.539 -16.724 1.00 94.06 69 GLU A N 1
ATOM 544 C CA . GLU A 1 69 ? 9.841 4.694 -17.059 1.00 94.06 69 GLU A CA 1
ATOM 545 C C . GLU A 1 69 ? 10.364 3.508 -17.889 1.00 94.06 69 GLU A C 1
ATOM 547 O O . GLU A 1 69 ? 10.979 3.695 -18.946 1.00 94.06 69 GLU A O 1
ATOM 552 N N . ASP A 1 70 ? 10.047 2.276 -17.478 1.00 92.50 70 ASP A N 1
ATOM 553 C CA . ASP A 1 70 ? 10.395 1.059 -18.221 1.00 92.50 70 ASP A CA 1
ATOM 554 C C . ASP A 1 70 ? 9.800 1.070 -19.641 1.00 92.50 70 ASP A C 1
ATOM 556 O O . ASP A 1 70 ? 10.446 0.682 -20.629 1.00 92.50 70 ASP A O 1
ATOM 560 N N . ARG A 1 71 ? 8.555 1.543 -19.768 1.00 92.50 71 ARG A N 1
ATOM 561 C CA . ARG A 1 71 ? 7.859 1.653 -21.053 1.00 92.50 71 ARG A CA 1
ATOM 562 C C . ARG A 1 71 ? 8.476 2.725 -21.949 1.00 92.50 71 ARG A C 1
ATOM 564 O O . ARG A 1 71 ? 8.633 2.473 -23.146 1.00 92.50 71 ARG A O 1
ATOM 571 N N . TYR A 1 72 ? 8.840 3.880 -21.393 1.00 91.44 72 TYR A N 1
ATOM 572 C CA . TYR A 1 72 ? 9.541 4.940 -22.117 1.00 91.44 72 TYR A CA 1
ATOM 573 C C . TYR A 1 72 ? 10.873 4.435 -22.683 1.00 91.44 72 TYR A C 1
ATOM 575 O O . TYR A 1 72 ? 11.123 4.568 -23.881 1.00 91.44 72 TYR A O 1
ATOM 583 N N . ASN A 1 73 ? 11.676 3.755 -21.860 1.00 92.50 73 ASN A N 1
ATOM 584 C CA . ASN A 1 73 ? 12.955 3.184 -22.283 1.00 92.50 73 ASN A CA 1
ATOM 585 C C . ASN A 1 73 ? 12.788 2.140 -23.397 1.00 92.50 73 ASN A C 1
ATOM 587 O O . ASN A 1 73 ? 13.591 2.084 -24.327 1.00 92.50 73 ASN A O 1
ATOM 591 N N . THR A 1 74 ? 11.729 1.329 -23.337 1.00 92.56 74 THR A N 1
ATOM 592 C CA . THR A 1 74 ? 11.428 0.333 -24.377 1.00 92.56 74 THR A CA 1
ATOM 593 C C . THR A 1 74 ? 11.062 0.996 -25.709 1.00 92.56 74 THR A C 1
ATOM 595 O O . THR A 1 74 ?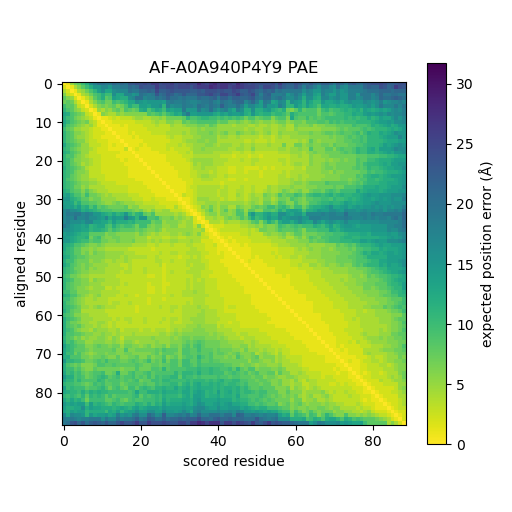 11.551 0.575 -26.756 1.00 92.56 74 THR A O 1
ATOM 598 N N . LEU A 1 75 ? 10.231 2.044 -25.679 1.00 92.00 75 LEU A N 1
ATOM 599 C CA . LEU A 1 75 ? 9.852 2.810 -26.872 1.00 92.00 75 LEU A CA 1
ATOM 600 C C . LEU A 1 75 ? 11.055 3.528 -27.487 1.00 92.00 75 LEU A C 1
ATOM 602 O O . LEU A 1 75 ? 11.266 3.429 -28.689 1.00 92.00 75 LEU A O 1
ATOM 606 N N . PHE A 1 76 ? 11.875 4.185 -26.664 1.00 90.06 76 PHE A N 1
ATOM 607 C CA . PHE A 1 76 ? 13.069 4.894 -27.123 1.00 90.06 76 PHE A CA 1
ATOM 608 C C . PHE A 1 76 ? 14.053 3.967 -27.849 1.00 90.06 76 PHE A C 1
ATOM 610 O O . PHE A 1 76 ? 14.585 4.322 -28.901 1.00 90.06 76 PHE A O 1
ATOM 617 N N . ARG A 1 77 ? 14.259 2.753 -27.322 1.00 90.50 77 ARG A N 1
ATOM 618 C CA . ARG A 1 77 ? 15.099 1.735 -27.970 1.00 90.50 77 ARG A CA 1
ATOM 619 C C . ARG A 1 77 ? 14.524 1.297 -29.312 1.00 90.50 77 ARG A C 1
ATOM 621 O O . ARG A 1 77 ? 15.273 1.232 -30.274 1.00 90.50 77 ARG A O 1
ATOM 628 N N . ALA A 1 78 ? 13.213 1.067 -29.387 1.00 90.56 78 ALA A N 1
ATOM 629 C CA . ALA A 1 78 ? 12.560 0.695 -30.639 1.00 90.56 78 ALA A CA 1
ATOM 630 C C . ALA A 1 78 ? 12.689 1.795 -31.706 1.00 90.56 78 ALA A C 1
ATOM 632 O O . ALA A 1 78 ? 13.025 1.494 -32.843 1.00 90.56 78 ALA A O 1
ATOM 633 N N . THR A 1 79 ? 12.490 3.066 -31.336 1.00 88.25 79 THR A N 1
ATOM 634 C CA . THR A 1 79 ? 12.666 4.198 -32.263 1.00 88.25 79 THR A CA 1
ATOM 635 C C . THR A 1 79 ? 14.117 4.326 -32.726 1.00 88.25 79 THR A C 1
ATOM 637 O O . THR A 1 79 ? 14.359 4.458 -33.918 1.00 88.25 79 THR A O 1
ATOM 640 N N . THR A 1 80 ? 15.085 4.204 -31.811 1.00 89.31 80 THR A N 1
ATOM 641 C CA . THR A 1 80 ? 16.516 4.233 -32.166 1.00 89.31 80 THR A CA 1
ATOM 642 C C . THR A 1 80 ? 16.884 3.101 -33.136 1.00 89.31 80 THR A C 1
ATOM 644 O O . THR A 1 80 ? 17.588 3.336 -34.113 1.00 89.31 80 THR A O 1
ATOM 647 N N . GLU A 1 81 ? 16.382 1.883 -32.903 1.00 88.94 81 GLU A N 1
ATOM 648 C CA . GLU A 1 81 ? 16.611 0.726 -33.782 1.00 88.94 81 GLU A CA 1
ATOM 649 C C . GLU A 1 81 ? 15.956 0.900 -35.166 1.00 88.94 81 GLU A C 1
ATOM 651 O O . GLU A 1 81 ? 16.548 0.529 -36.181 1.00 88.94 81 GLU A O 1
ATOM 656 N N . GLU A 1 82 ? 14.751 1.475 -35.234 1.00 86.88 82 GLU A N 1
ATOM 657 C CA . GLU A 1 82 ? 14.075 1.784 -36.502 1.00 86.88 82 GLU A CA 1
ATOM 658 C C . GLU A 1 82 ? 14.819 2.860 -37.306 1.00 86.88 82 GLU A C 1
ATOM 660 O O . GLU A 1 82 ? 14.970 2.719 -38.523 1.00 86.88 82 GLU A O 1
ATOM 665 N N . ASP A 1 83 ? 15.320 3.903 -36.642 1.00 86.06 83 ASP A N 1
ATOM 666 C CA . ASP A 1 83 ? 16.099 4.971 -37.273 1.00 86.06 83 ASP A CA 1
ATOM 667 C C . ASP A 1 83 ? 17.437 4.446 -37.818 1.00 86.06 83 ASP A C 1
ATOM 669 O O . ASP A 1 83 ? 17.810 4.754 -38.955 1.00 86.06 83 ASP A O 1
ATOM 673 N N . GLU A 1 84 ? 18.136 3.592 -37.062 1.00 87.38 84 GLU A N 1
ATOM 674 C CA . GLU A 1 84 ? 19.337 2.899 -37.542 1.00 87.38 84 GLU A CA 1
ATOM 675 C C . GLU A 1 84 ? 19.024 1.996 -38.744 1.00 87.38 84 GLU A C 1
ATOM 677 O O . GLU A 1 84 ? 19.724 2.046 -39.757 1.00 87.38 84 GLU A O 1
ATOM 682 N N . ALA A 1 85 ? 17.947 1.207 -38.684 1.00 84.81 85 ALA A N 1
ATOM 683 C CA . ALA A 1 85 ? 17.557 0.311 -39.771 1.00 84.81 85 ALA A CA 1
ATOM 684 C C . ALA A 1 85 ? 17.152 1.057 -41.057 1.00 84.81 85 ALA A C 1
ATOM 686 O O . ALA A 1 85 ? 17.379 0.545 -42.157 1.00 84.81 85 ALA A O 1
ATOM 687 N N . ASN A 1 86 ? 16.561 2.249 -40.935 1.00 84.94 86 ASN A N 1
ATOM 688 C CA . ASN A 1 86 ? 16.190 3.092 -42.071 1.00 84.94 86 ASN A CA 1
ATOM 689 C C . ASN A 1 86 ? 17.388 3.832 -42.680 1.00 84.94 86 ASN A C 1
ATOM 691 O O . ASN A 1 86 ? 17.393 4.053 -43.884 1.00 84.94 86 ASN A O 1
ATOM 695 N N . ASN A 1 87 ? 18.406 4.179 -41.889 1.00 79.81 87 ASN A N 1
ATOM 696 C CA . ASN A 1 87 ? 19.624 4.840 -42.376 1.00 79.81 87 ASN A CA 1
ATOM 697 C C . ASN A 1 87 ? 20.574 3.882 -43.133 1.00 79.81 87 ASN A C 1
ATOM 699 O O . ASN A 1 87 ? 21.442 4.317 -43.882 1.00 79.81 87 ASN A O 1
ATOM 703 N N . ILE A 1 88 ? 20.429 2.565 -42.943 1.00 75.12 88 ILE A N 1
ATOM 704 C CA . ILE A 1 88 ? 21.252 1.540 -43.616 1.00 75.12 88 ILE A CA 1
ATOM 705 C C . ILE A 1 88 ? 20.662 1.118 -44.986 1.00 75.12 88 ILE A C 1
ATOM 707 O O . ILE A 1 88 ? 21.346 0.447 -45.763 1.00 75.12 88 ILE A O 1
ATOM 711 N N . LYS A 1 89 ? 19.414 1.493 -45.304 1.00 54.31 89 LYS A N 1
ATOM 712 C CA . LYS A 1 89 ? 18.746 1.201 -46.589 1.00 54.31 89 LYS A CA 1
ATOM 713 C C . LYS A 1 89 ? 18.905 2.329 -47.599 1.00 54.31 89 LYS A C 1
ATOM 715 O O . LYS A 1 89 ? 19.032 1.984 -48.796 1.00 54.31 89 LYS A O 1
#

Organism: NCBI:txid2794353

InterPro domains:
  IPR008024 YiaAB two helix [PF05360] (12-64)
  IPR038972 Inner membrane protein YiaA-like [PTHR37290] (1-73)

Radius of gyration: 23.13 Å; Cα contacts (8 Å, |Δi|>4): 3; chains: 1; bounding box: 38×28×74 Å

Mean predicted aligned error: 7.43 Å

pLDDT: mean 87.68, std 10.25, range [50.25, 97.12]